Protein AF-A0A2H5QQP7-F1 (afdb_monomer)

Solvent-accessible surface area (backbone atoms only — not comparable to full-atom values): 8603 Å² total; per-residue (Å²): 128,79,71,68,49,71,68,58,55,53,52,49,54,50,51,51,57,52,50,52,67,75,59,63,70,94,82,86,82,88,90,56,104,56,74,56,78,81,79,50,66,61,47,82,42,80,42,70,48,92,86,7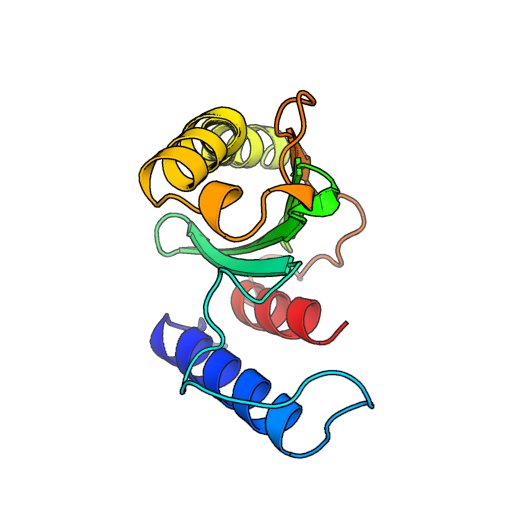6,43,41,30,28,39,36,36,32,53,83,72,35,34,33,38,37,42,43,33,77,72,47,87,74,44,50,62,55,53,49,59,72,51,49,58,50,40,55,53,48,61,52,48,39,57,73,74,42,44,47,80,80,39,54,89,55,63,68,91,67,76,45,42,72,42,76,43,84,86,46,74,66,58,68,88,90,61,56,51,32,43,59,50,43,57,56,63,74,74,114

Mean predicted aligned error: 7.83 Å

Structure (mmCIF, N/CA/C/O backbone):
data_AF-A0A2H5QQP7-F1
#
_entry.id   AF-A0A2H5QQP7-F1
#
loop_
_atom_site.group_PDB
_atom_site.id
_atom_site.type_symbol
_atom_site.label_atom_id
_atom_site.label_alt_id
_atom_site.label_comp_id
_atom_site.label_asym_id
_atom_site.label_entity_id
_atom_site.label_seq_id
_atom_site.pdbx_PDB_ins_code
_atom_site.Cartn_x
_atom_site.Cartn_y
_atom_site.Cartn_z
_atom_site.occupancy
_atom_site.B_iso_or_equiv
_atom_site.auth_seq_id
_atom_site.auth_comp_id
_atom_site.auth_asym_id
_atom_site.auth_atom_id
_atom_site.pdbx_PDB_model_num
ATOM 1 N N . MET A 1 1 ? 13.953 -9.880 -21.683 1.00 51.94 1 MET A N 1
ATOM 2 C CA . MET A 1 1 ? 13.078 -10.377 -20.599 1.00 51.94 1 MET A CA 1
ATOM 3 C C . MET A 1 1 ? 11.747 -9.639 -20.684 1.00 51.94 1 MET A C 1
ATOM 5 O O . MET A 1 1 ? 11.745 -8.511 -21.162 1.00 51.94 1 MET A O 1
ATOM 9 N N . GLY A 1 2 ? 10.632 -10.296 -20.352 1.00 70.25 2 GLY A N 1
ATOM 10 C CA . GLY A 1 2 ? 9.278 -9.737 -20.471 1.00 70.25 2 GLY A CA 1
ATOM 11 C C . GLY A 1 2 ? 8.778 -9.134 -19.157 1.00 70.25 2 GLY A C 1
ATOM 12 O O . GLY A 1 2 ? 9.207 -9.548 -18.085 1.00 70.25 2 GLY A O 1
ATOM 13 N N . TRP A 1 3 ? 7.876 -8.161 -19.251 1.00 79.81 3 TRP A N 1
ATOM 14 C CA . TRP A 1 3 ? 7.256 -7.496 -18.105 1.00 79.81 3 TRP A CA 1
ATOM 15 C C . TRP A 1 3 ? 6.171 -8.383 -17.483 1.00 79.81 3 TRP A C 1
ATOM 17 O O . TRP A 1 3 ? 5.411 -9.020 -18.213 1.00 79.81 3 TRP A O 1
ATOM 27 N N . LEU A 1 4 ? 6.056 -8.400 -16.150 1.00 82.31 4 LEU A N 1
ATOM 28 C CA . LEU A 1 4 ? 4.919 -9.058 -15.497 1.00 82.31 4 LEU A CA 1
ATOM 29 C C . LEU A 1 4 ? 3.651 -8.213 -15.676 1.00 82.31 4 LEU A C 1
ATOM 31 O O . LEU A 1 4 ? 3.594 -7.061 -15.238 1.00 82.31 4 LEU A O 1
ATOM 35 N N . SER A 1 5 ? 2.639 -8.804 -16.312 1.00 84.81 5 SER A N 1
ATOM 36 C CA . SER A 1 5 ? 1.289 -8.234 -16.413 1.00 84.81 5 SER A CA 1
ATOM 37 C C . SER A 1 5 ? 0.480 -8.433 -15.128 1.00 84.81 5 SER A C 1
ATOM 39 O O . SER A 1 5 ? 0.864 -9.208 -14.247 1.00 84.81 5 SER A O 1
ATOM 41 N N . ASP A 1 6 ? -0.677 -7.774 -15.057 1.00 83.62 6 ASP A N 1
ATOM 42 C CA . ASP A 1 6 ? -1.628 -7.888 -13.949 1.00 83.62 6 ASP A CA 1
ATOM 43 C C . ASP A 1 6 ? -1.991 -9.351 -13.643 1.00 83.62 6 ASP A C 1
ATOM 45 O O . ASP A 1 6 ? -2.010 -9.730 -12.472 1.00 83.62 6 ASP A O 1
ATOM 49 N N . ASP A 1 7 ? -2.201 -10.189 -14.664 1.00 84.62 7 ASP A N 1
ATOM 50 C CA . ASP A 1 7 ? -2.551 -11.609 -14.495 1.00 84.62 7 ASP A CA 1
ATOM 51 C C . ASP A 1 7 ? -1.470 -12.387 -13.734 1.00 84.62 7 ASP A C 1
ATOM 53 O O . ASP A 1 7 ? -1.776 -13.175 -12.839 1.00 84.62 7 ASP A O 1
ATOM 57 N N . HIS A 1 8 ? -0.194 -12.123 -14.035 1.00 86.19 8 HIS A N 1
ATOM 58 C CA . HIS A 1 8 ? 0.926 -12.774 -13.355 1.00 86.19 8 HIS A CA 1
ATOM 59 C C . HIS A 1 8 ? 0.992 -12.378 -11.876 1.00 86.19 8 HIS A C 1
ATOM 61 O O . HIS A 1 8 ? 1.229 -13.225 -11.013 1.00 86.19 8 HIS A O 1
ATOM 67 N N . ILE A 1 9 ? 0.774 -11.093 -11.576 1.00 83.56 9 ILE A N 1
ATOM 68 C CA . ILE A 1 9 ? 0.780 -10.579 -10.202 1.00 83.56 9 ILE A CA 1
ATOM 69 C C . ILE A 1 9 ? -0.392 -11.163 -9.406 1.00 83.56 9 ILE A C 1
ATOM 71 O O . ILE A 1 9 ? -0.192 -11.640 -8.287 1.00 83.56 9 ILE A O 1
ATOM 75 N N . HIS A 1 10 ? -1.598 -11.177 -9.981 1.00 82.31 10 HIS A N 1
ATOM 76 C CA . HIS A 1 10 ? -2.784 -11.738 -9.329 1.00 82.31 10 HIS A CA 1
ATOM 77 C C . HIS A 1 10 ? -2.625 -13.232 -9.044 1.00 82.31 10 HIS A C 1
ATOM 79 O O . HIS A 1 10 ? 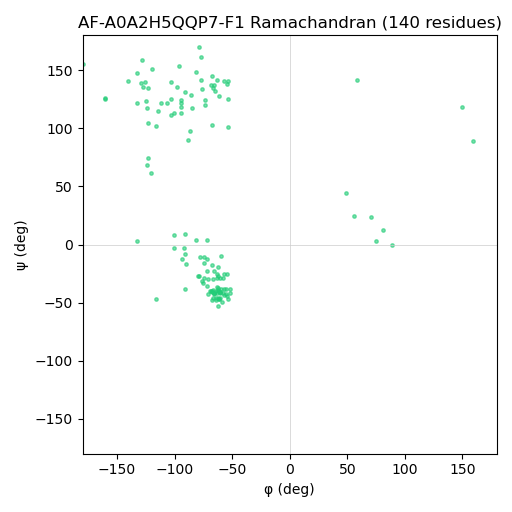-2.893 -13.675 -7.924 1.00 82.31 10 HIS A O 1
ATOM 85 N N . GLU A 1 11 ? -2.148 -13.999 -10.023 1.00 83.88 11 GLU A N 1
ATOM 86 C CA . GLU A 1 11 ? -1.964 -15.441 -9.880 1.00 83.88 11 GLU A CA 1
ATOM 87 C C . GLU A 1 11 ? -0.930 -15.778 -8.802 1.00 83.88 11 GLU A C 1
ATOM 89 O O . GLU A 1 11 ? -1.151 -16.645 -7.957 1.00 83.88 11 GLU A O 1
ATOM 94 N N . TYR A 1 12 ? 0.180 -15.043 -8.750 1.00 81.75 12 TYR A N 1
ATOM 95 C CA . TYR A 1 12 ? 1.180 -15.267 -7.715 1.00 81.75 12 TYR A CA 1
ATOM 96 C C . TYR A 1 12 ? 0.662 -14.933 -6.307 1.00 81.75 12 TYR A C 1
ATOM 98 O O . TYR A 1 12 ? 0.889 -15.697 -5.366 1.00 81.75 12 TYR A O 1
ATOM 106 N N . LEU A 1 13 ? -0.069 -13.824 -6.142 1.00 78.19 13 LEU A N 1
ATOM 107 C CA . LEU A 1 13 ? -0.673 -13.475 -4.851 1.00 78.19 13 LEU A CA 1
ATOM 108 C C . LEU A 1 13 ? -1.692 -14.529 -4.396 1.00 78.19 13 LEU A C 1
ATOM 110 O O . LEU A 1 13 ? -1.734 -14.869 -3.208 1.00 78.19 13 LEU A O 1
ATOM 114 N N . ARG A 1 14 ? -2.456 -15.102 -5.336 1.00 81.25 14 ARG A N 1
ATOM 115 C CA . ARG A 1 14 ? -3.330 -16.254 -5.077 1.00 81.25 14 ARG A CA 1
ATOM 116 C C . ARG A 1 14 ? -2.522 -17.444 -4.551 1.00 81.25 14 ARG A C 1
ATOM 118 O O . ARG A 1 14 ? -2.861 -17.981 -3.496 1.00 81.25 14 ARG A O 1
ATOM 125 N N . LEU A 1 15 ? -1.422 -17.809 -5.215 1.00 81.00 15 LEU A N 1
ATOM 126 C CA . LEU A 1 15 ? -0.558 -18.923 -4.801 1.00 81.00 15 LEU A CA 1
ATOM 127 C C . LEU A 1 15 ? 0.077 -18.709 -3.417 1.00 81.00 15 LEU A C 1
ATOM 129 O O . LEU A 1 15 ? 0.141 -19.650 -2.624 1.00 81.00 15 LEU A O 1
ATOM 133 N N . ILE A 1 16 ? 0.513 -17.489 -3.080 1.00 74.00 16 ILE A N 1
ATOM 134 C CA . ILE A 1 16 ? 1.011 -17.177 -1.728 1.00 74.00 16 ILE A CA 1
ATOM 135 C C . ILE A 1 16 ? -0.082 -17.387 -0.685 1.00 74.00 16 ILE A C 1
ATOM 137 O O . ILE A 1 16 ? 0.167 -18.032 0.338 1.00 74.00 16 ILE A O 1
ATOM 141 N N . SER A 1 17 ? -1.286 -16.875 -0.944 1.00 70.81 17 SER A N 1
ATOM 142 C CA . SER A 1 17 ? -2.424 -17.044 -0.040 1.00 70.81 17 SER A CA 1
ATOM 143 C C . SER A 1 17 ? -2.731 -18.530 0.199 1.00 70.81 17 SER A C 1
ATOM 145 O O . SER A 1 17 ? -2.920 -18.974 1.336 1.00 70.81 17 SER A O 1
ATOM 147 N N . GLU A 1 18 ? -2.679 -19.341 -0.860 1.00 73.06 18 GLU A N 1
ATOM 148 C CA . GLU A 1 18 ? -2.882 -20.789 -0.790 1.00 73.06 18 GLU A CA 1
ATOM 149 C C . GLU A 1 18 ? -1.762 -21.525 -0.050 1.00 73.06 18 GLU A C 1
ATOM 151 O O . GLU A 1 18 ? -2.041 -22.436 0.736 1.00 73.06 18 GLU A O 1
ATOM 156 N N . LYS A 1 19 ? -0.501 -21.127 -0.244 1.00 69.88 19 LYS A N 1
ATOM 157 C CA . LYS A 1 19 ? 0.646 -21.722 0.452 1.00 69.88 19 LYS A CA 1
ATOM 158 C C . LYS A 1 19 ? 0.622 -21.411 1.949 1.00 69.88 19 LYS A C 1
ATOM 160 O O . LYS A 1 19 ? 0.864 -22.306 2.759 1.00 69.88 19 LYS A O 1
ATOM 165 N N . GLN A 1 20 ? 0.259 -20.183 2.330 1.00 65.12 20 GLN A N 1
ATOM 166 C CA . GLN A 1 20 ? 0.060 -19.798 3.734 1.00 65.12 20 GLN A CA 1
ATOM 167 C C . GLN A 1 20 ? -1.054 -20.616 4.411 1.00 65.12 20 GLN A C 1
ATOM 169 O O . GLN A 1 20 ? -0.990 -20.875 5.612 1.00 65.12 20 GLN A O 1
ATOM 174 N N . ARG A 1 21 ? -2.055 -21.082 3.650 1.00 61.47 21 ARG A N 1
ATOM 175 C CA . ARG A 1 21 ? -3.090 -22.009 4.136 1.00 61.47 21 ARG A CA 1
ATOM 176 C C . ARG A 1 21 ? -2.554 -23.428 4.373 1.00 61.47 21 ARG A C 1
ATOM 178 O O . ARG A 1 21 ? -3.026 -24.090 5.294 1.00 61.47 21 ARG A O 1
ATOM 185 N N . GLN A 1 22 ? -1.621 -23.907 3.546 1.00 60.34 22 GLN A N 1
ATOM 186 C CA . GLN A 1 22 ? -1.090 -25.277 3.617 1.00 60.34 22 GLN A CA 1
ATOM 187 C C . GLN A 1 22 ? -0.106 -25.482 4.780 1.00 60.34 22 GLN A C 1
ATOM 189 O O . GLN A 1 22 ? -0.089 -26.560 5.371 1.00 60.34 22 GLN A O 1
ATOM 194 N N . TYR A 1 23 ? 0.664 -24.452 5.141 1.00 57.78 23 TYR A N 1
ATOM 195 C CA . TYR A 1 23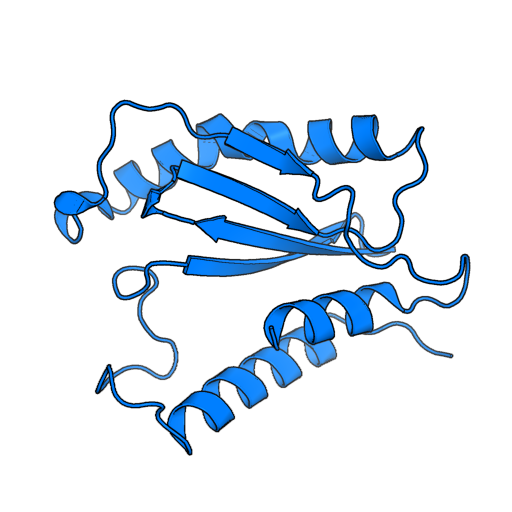 ? 1.614 -24.482 6.260 1.00 57.78 23 TYR A CA 1
ATOM 196 C C . TYR A 1 23 ? 1.295 -23.367 7.262 1.00 57.78 23 TYR A C 1
ATOM 198 O O . TYR A 1 23 ? 1.988 -22.348 7.293 1.00 57.78 23 TYR A O 1
ATOM 206 N N . PRO A 1 24 ? 0.230 -23.513 8.069 1.00 53.41 24 PRO A N 1
ATOM 207 C CA . PRO A 1 24 ? -0.103 -22.512 9.064 1.00 53.41 24 PRO A CA 1
ATOM 208 C C . PRO A 1 24 ? 0.989 -22.501 10.138 1.00 53.41 24 PRO A C 1
ATOM 210 O O . PRO A 1 24 ? 1.007 -23.359 11.020 1.00 53.41 24 PRO A O 1
ATOM 213 N N . ASN A 1 25 ? 1.884 -21.511 10.103 1.00 46.94 25 ASN A N 1
ATOM 214 C CA . ASN A 1 25 ? 2.571 -21.092 11.322 1.00 46.94 25 ASN A CA 1
ATOM 215 C C . ASN A 1 25 ? 1.470 -20.795 12.346 1.00 46.94 25 ASN A C 1
ATOM 217 O O . ASN A 1 25 ? 0.506 -20.093 12.032 1.00 46.94 25 ASN A O 1
ATOM 221 N N . ALA A 1 26 ? 1.540 -21.437 13.510 1.00 40.03 26 ALA A N 1
ATOM 222 C CA . ALA A 1 26 ? 0.458 -21.473 14.482 1.00 40.03 26 ALA A CA 1
ATOM 223 C C . ALA A 1 26 ? -0.015 -20.056 14.846 1.00 40.03 26 ALA A C 1
ATOM 225 O O . ALA A 1 26 ? 0.667 -19.380 15.602 1.00 40.03 26 ALA A O 1
ATOM 226 N N . LEU A 1 27 ? -1.144 -19.624 14.263 1.00 44.81 27 LEU A N 1
ATOM 227 C CA . LEU A 1 27 ? -2.130 -18.628 14.722 1.00 44.81 27 LEU A CA 1
ATOM 228 C C . LEU A 1 27 ? -2.941 -18.110 13.515 1.00 44.81 27 LEU A C 1
ATOM 230 O O . LEU A 1 27 ? -2.550 -17.143 12.873 1.00 44.81 27 LEU A O 1
ATOM 234 N N . LEU A 1 28 ? -4.055 -18.791 13.206 1.00 40.66 28 LEU A N 1
ATOM 235 C CA . LEU A 1 28 ? -5.368 -18.285 12.731 1.00 40.66 28 LEU A CA 1
ATOM 236 C C . LEU A 1 28 ? -6.062 -19.311 11.817 1.00 40.66 28 LEU A C 1
ATOM 238 O O . LEU A 1 28 ? -5.590 -19.620 10.722 1.00 40.66 28 LEU A O 1
ATOM 242 N N . LYS A 1 29 ? -7.241 -19.781 12.240 1.00 39.03 29 LYS A N 1
ATOM 243 C CA . LYS A 1 29 ? -8.173 -20.607 11.455 1.00 39.03 29 LYS A CA 1
ATOM 244 C C . LYS A 1 29 ? -9.283 -19.737 10.838 1.00 39.03 29 LYS A C 1
ATOM 246 O O . LYS A 1 29 ? -9.895 -18.995 11.587 1.00 39.03 29 LYS A O 1
ATOM 251 N N . ARG A 1 30 ? -9.569 -20.007 9.544 1.00 43.59 30 ARG A N 1
ATOM 252 C CA . ARG A 1 30 ? -10.876 -20.050 8.806 1.00 43.59 30 ARG A CA 1
ATOM 253 C C . ARG A 1 30 ? -11.748 -18.764 8.781 1.00 43.59 30 ARG A C 1
ATOM 255 O O . ARG A 1 30 ? -11.859 -18.116 9.798 1.00 43.59 30 ARG A O 1
ATOM 262 N N . HIS A 1 31 ? -12.452 -18.335 7.720 1.00 37.53 31 HIS A N 1
ATOM 263 C CA . HIS A 1 31 ? -12.853 -18.873 6.408 1.00 37.53 31 HIS A CA 1
ATOM 264 C C . HIS A 1 31 ? -13.238 -17.713 5.458 1.00 37.53 31 HIS A C 1
ATOM 266 O O . HIS A 1 31 ? -14.158 -16.983 5.789 1.00 37.53 31 HIS A O 1
ATOM 272 N N . THR A 1 32 ? -12.611 -17.635 4.277 1.00 36.28 32 THR A N 1
ATOM 273 C CA . THR A 1 32 ? -13.133 -17.201 2.954 1.00 36.28 32 THR A CA 1
ATOM 274 C C . THR A 1 32 ? -11.964 -17.330 1.957 1.00 36.28 32 THR A C 1
ATOM 276 O O . THR A 1 32 ? -10.807 -17.320 2.380 1.00 36.28 32 THR A O 1
ATOM 279 N N . MET A 1 33 ? -12.222 -17.496 0.650 1.00 45.06 33 MET A N 1
ATOM 280 C CA . MET A 1 33 ? -11.172 -17.581 -0.398 1.00 45.06 33 MET A CA 1
ATOM 281 C C . MET A 1 33 ? -10.275 -16.321 -0.471 1.00 45.06 33 MET A C 1
ATOM 283 O O . MET A 1 33 ? -9.216 -16.350 -1.083 1.00 45.06 33 MET A O 1
ATOM 287 N N . SER A 1 34 ? -10.650 -15.254 0.236 1.00 52.28 34 SER A N 1
ATOM 288 C CA . SER A 1 34 ? -9.778 -14.202 0.760 1.00 52.28 34 SER A CA 1
ATOM 289 C C . SER A 1 34 ? -10.081 -14.056 2.252 1.00 52.28 34 SER A C 1
ATOM 291 O O . SER A 1 34 ? -11.256 -14.007 2.607 1.00 52.28 34 SER A O 1
ATOM 293 N N . LYS A 1 35 ? -9.102 -13.940 3.159 1.00 60.78 35 LYS A N 1
ATOM 294 C CA . LYS A 1 35 ? -9.426 -13.405 4.499 1.00 60.78 35 LYS A CA 1
ATOM 295 C C . LYS A 1 35 ? -10.103 -12.045 4.306 1.00 60.78 35 LYS A C 1
ATOM 297 O O . LYS A 1 35 ? -9.683 -11.293 3.423 1.00 60.78 35 LYS A O 1
ATOM 302 N N . SER A 1 36 ? -11.156 -11.746 5.066 1.00 76.12 36 SER A N 1
ATOM 303 C CA . SER A 1 36 ? -11.722 -10.399 5.022 1.00 76.12 36 SER A CA 1
ATOM 304 C C . SER A 1 36 ? -10.612 -9.412 5.369 1.00 76.12 36 SER A C 1
ATOM 306 O O . SER A 1 36 ? -9.808 -9.679 6.264 1.00 76.12 36 SER A O 1
ATOM 308 N N . MET A 1 37 ? -10.559 -8.262 4.694 1.00 79.25 37 MET A N 1
ATOM 309 C CA . MET A 1 37 ? -9.650 -7.181 5.093 1.00 79.25 37 MET A CA 1
ATOM 310 C C . MET A 1 37 ? -9.867 -6.796 6.570 1.00 79.25 37 MET A C 1
ATOM 312 O O . MET A 1 37 ? -8.946 -6.342 7.240 1.00 79.25 37 MET A O 1
ATOM 316 N N . MET A 1 38 ? -11.072 -7.039 7.090 1.00 81.38 38 MET A N 1
ATOM 317 C CA . MET A 1 38 ? -11.431 -6.826 8.490 1.00 81.38 38 MET A CA 1
ATOM 318 C C . MET A 1 38 ? -10.681 -7.759 9.459 1.00 81.38 38 MET A C 1
ATOM 320 O O . MET A 1 38 ? -10.497 -7.407 10.620 1.00 81.38 38 MET A O 1
ATOM 324 N N . ASP A 1 39 ? -10.186 -8.908 8.995 1.00 84.06 39 ASP A N 1
ATOM 325 C CA . ASP A 1 39 ? -9.578 -9.955 9.832 1.00 84.06 39 ASP A CA 1
ATOM 326 C C . ASP A 1 39 ? -8.041 -9.936 9.810 1.00 84.06 39 ASP A C 1
ATOM 328 O O . ASP A 1 39 ? -7.388 -10.865 10.296 1.00 84.06 39 ASP A O 1
ATOM 332 N N . VAL A 1 40 ? -7.435 -8.912 9.203 1.00 83.50 40 VAL A N 1
ATOM 333 C CA . VAL A 1 40 ? -5.978 -8.792 9.074 1.00 83.50 40 VAL A CA 1
ATOM 334 C C . VAL A 1 40 ? -5.464 -7.524 9.747 1.00 83.50 40 VAL A C 1
ATOM 336 O O . VAL A 1 40 ? -6.163 -6.521 9.850 1.00 83.50 40 VAL A O 1
ATOM 339 N N . ASP A 1 41 ? -4.219 -7.567 10.219 1.00 87.69 41 ASP A N 1
ATOM 340 C CA . ASP A 1 41 ? -3.518 -6.394 10.769 1.00 87.69 41 ASP A CA 1
ATOM 341 C C . ASP A 1 41 ? -2.672 -5.667 9.712 1.00 87.69 41 ASP A C 1
ATOM 343 O O . ASP A 1 41 ? -2.215 -4.540 9.925 1.00 87.69 41 ASP A O 1
ATOM 347 N N . MET A 1 42 ? -2.469 -6.311 8.562 1.00 87.94 42 MET A N 1
ATOM 348 C CA . MET A 1 42 ? -1.658 -5.818 7.460 1.00 87.94 42 MET A CA 1
ATOM 349 C C . MET A 1 42 ? -2.314 -6.154 6.126 1.00 87.94 42 MET A C 1
ATOM 351 O O . MET A 1 42 ? -2.814 -7.263 5.943 1.00 87.94 42 MET A O 1
ATOM 355 N N . LEU A 1 43 ? -2.250 -5.214 5.185 1.00 89.44 43 LEU A N 1
ATOM 356 C CA . LEU A 1 43 ? -2.690 -5.407 3.806 1.00 89.44 43 LEU A CA 1
ATOM 357 C C . LEU A 1 43 ? -1.536 -5.103 2.844 1.00 89.44 43 LEU A C 1
ATOM 359 O O . LEU A 1 43 ? -0.838 -4.101 2.996 1.00 89.44 43 LEU A O 1
ATOM 363 N N . LEU A 1 44 ? -1.343 -5.975 1.856 1.00 88.81 44 LEU A N 1
ATOM 364 C CA . LEU A 1 44 ? -0.380 -5.809 0.770 1.00 88.81 44 LEU A CA 1
ATOM 365 C C . LEU A 1 44 ? -1.149 -5.468 -0.506 1.00 88.81 44 LEU A C 1
ATOM 367 O O . LEU A 1 44 ? -2.024 -6.224 -0.916 1.00 88.81 44 LEU A O 1
ATOM 371 N N . ILE A 1 45 ? -0.838 -4.322 -1.106 1.00 89.75 45 ILE A N 1
ATOM 372 C CA . ILE A 1 45 ? -1.513 -3.805 -2.296 1.00 89.75 45 ILE A CA 1
ATOM 373 C C . ILE A 1 45 ? -0.452 -3.588 -3.378 1.00 89.75 45 ILE A C 1
ATOM 375 O O . ILE A 1 45 ? 0.324 -2.630 -3.273 1.00 89.75 45 ILE A O 1
ATOM 379 N N . PRO A 1 46 ? -0.363 -4.455 -4.401 1.00 90.38 46 PRO A N 1
ATOM 380 C CA . PRO A 1 46 ? 0.429 -4.142 -5.580 1.00 90.38 46 PRO A CA 1
ATOM 381 C C . PRO A 1 46 ? -0.227 -2.969 -6.316 1.00 90.38 46 PRO A C 1
ATOM 383 O O . PRO A 1 46 ? -1.442 -2.933 -6.504 1.00 90.38 46 PRO A O 1
ATOM 386 N N . VAL A 1 47 ? 0.572 -1.992 -6.723 1.00 88.81 47 VAL A N 1
ATOM 387 C CA . VAL A 1 47 ? 0.105 -0.814 -7.449 1.00 88.81 47 VAL A CA 1
ATOM 388 C C . VAL A 1 47 ? 0.885 -0.721 -8.745 1.00 88.81 47 VAL A C 1
ATOM 390 O O . VAL A 1 47 ? 2.105 -0.551 -8.729 1.00 88.81 47 VAL A O 1
ATOM 393 N N . ASN A 1 48 ? 0.168 -0.816 -9.861 1.00 88.62 48 ASN A N 1
ATOM 394 C CA . ASN A 1 48 ? 0.717 -0.529 -11.174 1.00 88.62 48 ASN A CA 1
ATOM 395 C C . ASN A 1 48 ? 0.619 0.978 -11.430 1.00 88.62 48 ASN A C 1
ATOM 397 O O . ASN A 1 48 ? -0.468 1.558 -11.437 1.00 88.62 48 ASN A O 1
ATOM 401 N N . LEU A 1 49 ? 1.761 1.628 -11.598 1.00 85.88 49 LEU A N 1
ATOM 402 C CA . LEU A 1 49 ? 1.864 3.050 -11.869 1.00 85.88 49 LEU A CA 1
ATOM 403 C C . LEU A 1 49 ? 1.958 3.266 -13.375 1.00 85.88 49 LEU A C 1
ATOM 405 O O . LEU A 1 49 ? 2.948 2.912 -14.009 1.00 85.88 49 LEU A O 1
ATOM 409 N N . ASP A 1 50 ? 0.911 3.880 -13.924 1.00 84.06 50 ASP A N 1
ATOM 410 C CA . ASP A 1 50 ? 0.792 4.258 -15.336 1.00 84.06 50 ASP A CA 1
ATOM 411 C C . ASP A 1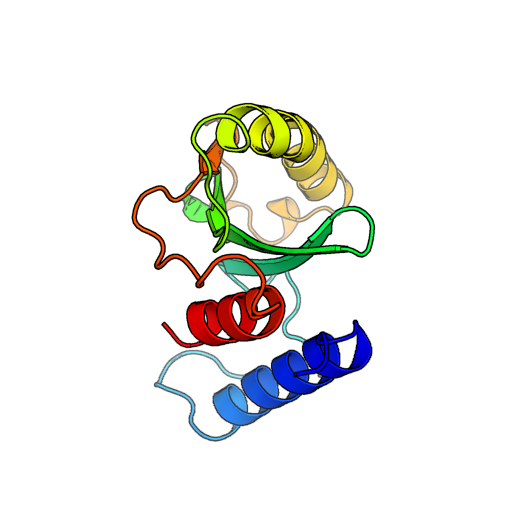 50 ? 0.980 3.073 -16.317 1.00 84.06 50 ASP A C 1
ATOM 413 O O . ASP A 1 50 ? 1.366 3.276 -17.465 1.00 84.06 50 ASP A O 1
ATOM 417 N N . GLY A 1 51 ? 0.735 1.830 -15.875 1.00 82.56 51 GLY A N 1
ATOM 418 C CA . GLY A 1 51 ? 0.917 0.617 -16.686 1.00 82.56 51 GLY A CA 1
ATOM 419 C C . GLY A 1 51 ? 2.379 0.201 -16.890 1.00 82.56 51 GLY A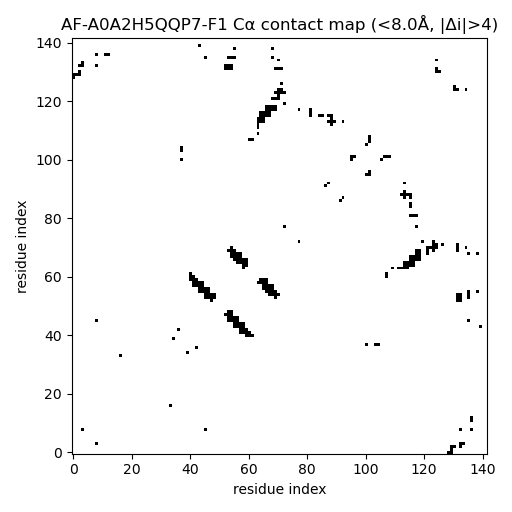 C 1
ATOM 420 O O . GLY A 1 51 ? 2.643 -0.750 -17.621 1.00 82.56 51 GLY A O 1
ATOM 421 N N . ALA A 1 52 ? 3.326 0.914 -16.276 1.00 84.69 52 ALA A N 1
ATOM 422 C CA . ALA A 1 52 ? 4.746 0.856 -16.616 1.00 84.69 52 ALA A CA 1
ATOM 423 C C . ALA A 1 52 ? 5.668 0.703 -15.403 1.00 84.69 52 ALA A C 1
ATOM 425 O O . ALA A 1 52 ? 6.885 0.739 -15.563 1.00 84.69 52 ALA A O 1
ATOM 426 N N . HIS A 1 53 ? 5.138 0.573 -14.187 1.00 87.69 53 HIS A N 1
ATOM 427 C CA . HIS A 1 53 ? 5.981 0.322 -13.021 1.00 87.69 53 HIS A CA 1
ATOM 428 C C . HIS A 1 53 ? 5.188 -0.256 -11.856 1.00 87.69 53 HIS A C 1
ATOM 430 O O . HIS A 1 53 ? 4.214 0.344 -11.406 1.00 87.69 53 HIS A O 1
ATOM 436 N N . TRP A 1 54 ? 5.627 -1.393 -11.329 1.00 90.38 54 TRP A N 1
ATOM 437 C CA . TRP A 1 54 ? 5.016 -2.002 -10.154 1.00 90.38 54 TRP A CA 1
ATOM 438 C C . TRP A 1 54 ?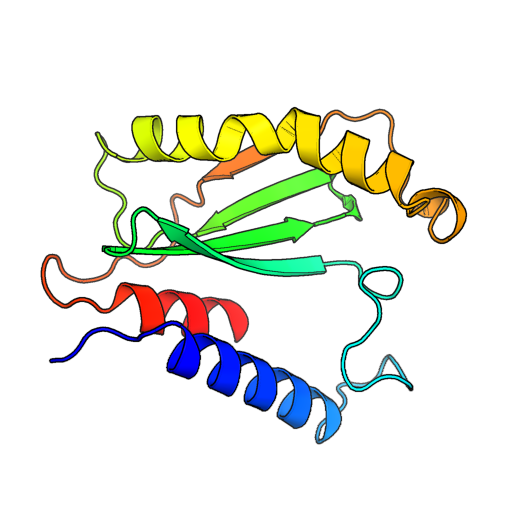 5.681 -1.519 -8.868 1.00 90.38 54 TRP A C 1
ATOM 440 O O . TRP A 1 54 ? 6.900 -1.567 -8.716 1.00 90.38 54 TRP A O 1
ATOM 450 N N . VAL A 1 55 ? 4.859 -1.107 -7.906 1.00 90.81 55 VAL A N 1
ATOM 451 C CA . VAL A 1 55 ? 5.279 -0.844 -6.526 1.00 90.81 55 VAL A CA 1
ATOM 452 C C . VAL A 1 55 ? 4.375 -1.589 -5.556 1.00 90.81 55 VAL A C 1
ATOM 454 O O . VAL A 1 55 ? 3.243 -1.935 -5.888 1.00 90.81 55 VAL A O 1
ATOM 457 N N . LEU A 1 56 ? 4.852 -1.820 -4.336 1.00 91.12 56 LEU A N 1
ATOM 458 C CA . LEU A 1 56 ? 4.053 -2.459 -3.294 1.00 91.12 56 LEU A CA 1
ATOM 459 C C . LEU A 1 56 ? 3.733 -1.458 -2.187 1.00 91.12 56 LEU A C 1
ATOM 461 O O . LEU A 1 56 ? 4.637 -0.922 -1.545 1.00 91.12 56 LEU A O 1
ATOM 465 N N . ALA A 1 57 ? 2.445 -1.244 -1.929 1.00 92.00 57 ALA A N 1
ATOM 466 C CA . ALA A 1 57 ? 1.971 -0.538 -0.750 1.00 92.00 57 ALA A CA 1
ATOM 467 C C . ALA A 1 57 ? 1.633 -1.548 0.355 1.00 92.00 57 ALA A C 1
ATOM 469 O O . ALA A 1 57 ? 0.746 -2.386 0.207 1.00 92.00 57 ALA A O 1
ATOM 470 N N . ARG A 1 58 ? 2.334 -1.456 1.484 1.00 92.25 58 ARG A N 1
ATOM 471 C CA . ARG A 1 58 ? 2.063 -2.236 2.695 1.00 92.25 58 ARG A CA 1
ATOM 472 C C . ARG A 1 58 ? 1.368 -1.355 3.720 1.00 92.25 58 ARG A C 1
ATOM 474 O O . ARG A 1 58 ? 1.982 -0.456 4.295 1.00 92.25 58 ARG A O 1
ATOM 481 N N . VAL A 1 59 ? 0.105 -1.644 3.973 1.00 93.56 59 VAL A N 1
ATOM 482 C CA . VAL A 1 59 ? -0.711 -0.999 4.999 1.00 93.56 59 VAL A CA 1
ATOM 483 C C . VAL A 1 59 ? -0.492 -1.719 6.326 1.00 93.56 59 VAL A C 1
ATOM 485 O O . VAL A 1 59 ? -0.621 -2.938 6.398 1.00 93.56 59 VAL A O 1
ATOM 488 N N . ASP A 1 60 ? -0.175 -0.968 7.373 1.00 94.06 60 ASP A N 1
ATOM 489 C CA . ASP A 1 60 ? -0.092 -1.423 8.761 1.00 94.06 60 ASP A CA 1
ATOM 490 C C . ASP A 1 60 ? -1.172 -0.673 9.554 1.00 94.06 60 ASP A C 1
ATOM 492 O O . ASP A 1 60 ? -1.010 0.513 9.866 1.00 94.06 60 ASP A O 1
ATOM 496 N N . PHE A 1 61 ? -2.295 -1.352 9.829 1.00 94.00 61 PHE A N 1
ATOM 497 C CA . PHE A 1 61 ? -3.455 -0.737 10.486 1.00 94.00 61 PHE A CA 1
ATOM 498 C C . PHE A 1 61 ? -3.153 -0.334 11.929 1.00 94.00 61 PHE A C 1
ATOM 500 O O . PHE A 1 61 ? -3.687 0.655 12.411 1.00 94.00 61 PHE A O 1
ATOM 507 N N . ARG A 1 62 ? -2.251 -1.050 12.611 1.00 93.00 62 ARG A N 1
ATOM 508 C CA . ARG A 1 62 ? -1.876 -0.742 14.000 1.00 93.00 62 ARG A CA 1
ATOM 509 C C . ARG A 1 62 ? -1.052 0.535 14.105 1.00 93.00 62 ARG A C 1
ATOM 511 O O . ARG A 1 62 ? -1.075 1.200 15.133 1.00 93.00 62 ARG A O 1
ATOM 518 N N . LYS A 1 63 ? -0.286 0.860 13.062 1.00 94.56 63 LYS A N 1
ATOM 519 C CA . LYS A 1 63 ? 0.595 2.037 13.040 1.00 94.56 63 LYS A CA 1
ATOM 520 C C . LYS A 1 63 ? 0.012 3.226 12.285 1.00 94.56 63 LYS A C 1
ATOM 522 O O . LYS A 1 63 ? 0.702 4.242 12.213 1.00 94.56 63 LYS A O 1
ATOM 527 N N . ASN A 1 64 ? -1.167 3.091 11.672 1.00 95.75 64 ASN A N 1
ATOM 528 C CA . ASN A 1 64 ? -1.712 4.050 10.706 1.00 95.75 64 ASN A CA 1
ATOM 529 C C . ASN A 1 64 ? -0.675 4.432 9.632 1.00 95.75 64 ASN A C 1
ATOM 531 O O . ASN A 1 64 ? -0.466 5.606 9.310 1.00 95.75 64 ASN A O 1
ATOM 535 N N . LYS A 1 65 ? 0.049 3.438 9.100 1.00 95.94 65 LYS A N 1
ATOM 536 C CA . LYS A 1 65 ? 1.142 3.667 8.142 1.00 95.94 65 LYS A CA 1
ATOM 537 C C . LYS A 1 65 ? 0.952 2.875 6.864 1.00 95.94 65 LYS A C 1
ATOM 539 O O . LYS A 1 65 ? 0.608 1.700 6.896 1.00 95.94 65 LYS A O 1
ATOM 544 N N . VAL A 1 66 ? 1.270 3.519 5.747 1.00 94.94 66 VAL A N 1
ATOM 545 C CA . VAL A 1 66 ? 1.413 2.880 4.440 1.00 94.94 66 VAL A CA 1
ATOM 546 C C . VAL A 1 66 ? 2.872 2.992 4.015 1.00 94.94 66 VAL A C 1
ATOM 548 O O . VAL A 1 66 ? 3.388 4.091 3.810 1.00 94.94 66 VAL A O 1
ATOM 551 N N . TRP A 1 67 ? 3.547 1.855 3.901 1.00 92.94 67 TRP A N 1
ATOM 552 C CA . TRP A 1 67 ? 4.927 1.761 3.440 1.00 92.94 67 TRP A CA 1
ATOM 553 C C . TRP A 1 67 ? 4.949 1.471 1.945 1.00 92.94 67 TRP A C 1
ATOM 555 O O . TRP A 1 67 ? 4.361 0.488 1.504 1.00 92.94 67 TRP A O 1
ATOM 565 N N . ILE A 1 68 ? 5.624 2.316 1.174 1.00 91.44 68 ILE A N 1
ATOM 566 C CA . ILE A 1 68 ? 5.767 2.162 -0.272 1.00 91.44 68 ILE A CA 1
ATOM 567 C C . ILE A 1 68 ? 7.142 1.573 -0.559 1.00 91.44 68 ILE A C 1
ATOM 569 O O . ILE A 1 68 ? 8.165 2.225 -0.332 1.00 91.44 68 ILE A O 1
ATOM 573 N N . TYR A 1 69 ? 7.154 0.344 -1.058 1.00 89.75 69 TYR A N 1
ATOM 574 C CA . TYR A 1 69 ? 8.347 -0.338 -1.536 1.00 89.75 69 TYR A CA 1
ATOM 575 C C . TYR A 1 69 ? 8.460 -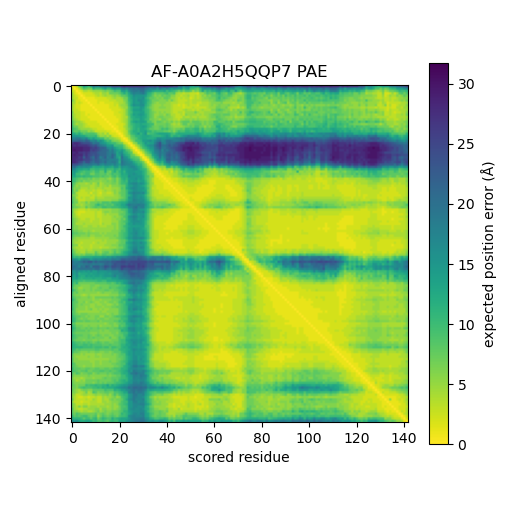0.128 -3.042 1.00 89.75 69 TYR A C 1
ATOM 577 O O . TYR A 1 69 ? 7.549 -0.471 -3.798 1.00 89.75 69 TYR A O 1
ATOM 585 N N . ASN A 1 70 ? 9.581 0.450 -3.461 1.00 88.81 70 ASN A N 1
ATOM 586 C CA . ASN A 1 70 ? 9.867 0.782 -4.847 1.00 88.81 70 ASN A CA 1
ATOM 587 C C . ASN A 1 70 ? 11.283 0.301 -5.198 1.00 88.81 70 ASN A C 1
ATOM 589 O O . ASN A 1 70 ? 12.248 0.717 -4.555 1.00 88.81 70 ASN A O 1
ATOM 593 N N . SER 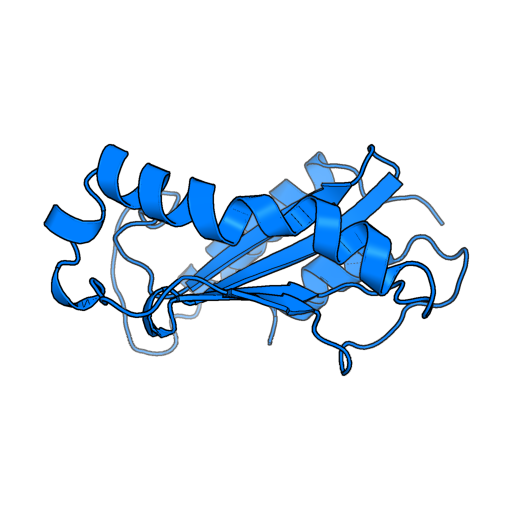A 1 71 ? 11.397 -0.554 -6.212 1.00 88.19 71 SER A N 1
ATOM 594 C CA . SER A 1 71 ? 12.673 -1.065 -6.728 1.00 88.19 71 SER A CA 1
ATOM 595 C C . SER A 1 71 ? 13.420 -0.080 -7.629 1.00 88.19 71 SER A C 1
ATOM 597 O O . SER A 1 71 ? 14.569 -0.343 -7.967 1.00 88.19 71 SER A O 1
ATOM 599 N N . LEU A 1 72 ? 12.781 1.023 -8.034 1.00 84.69 72 LEU A N 1
ATOM 600 C CA . LEU A 1 72 ? 13.339 2.084 -8.876 1.00 84.69 72 LEU A CA 1
ATOM 601 C C . LEU A 1 72 ? 13.224 3.443 -8.171 1.00 84.69 72 LEU A C 1
ATOM 603 O O . LEU A 1 72 ? 12.444 4.321 -8.550 1.00 84.69 72 LEU A O 1
ATOM 607 N N . LEU A 1 73 ? 13.982 3.615 -7.095 1.00 73.50 73 LEU A N 1
ATOM 608 C CA . LEU A 1 73 ? 14.175 4.888 -6.410 1.00 73.50 73 LEU A CA 1
ATOM 609 C C . LEU A 1 73 ? 15.359 5.627 -7.041 1.00 73.50 73 LEU A C 1
ATOM 611 O O . LEU A 1 73 ? 16.494 5.524 -6.581 1.00 73.50 73 LEU A O 1
ATOM 615 N N . THR A 1 74 ? 15.092 6.448 -8.058 1.00 64.81 74 THR A N 1
ATOM 616 C CA . THR A 1 74 ? 15.990 7.576 -8.340 1.00 64.81 74 THR A CA 1
ATOM 617 C C . THR A 1 74 ? 15.643 8.729 -7.391 1.00 64.81 74 THR A C 1
ATOM 619 O O . THR A 1 74 ? 14.489 8.903 -6.990 1.00 64.81 74 THR A O 1
ATOM 622 N N . PHE A 1 75 ? 16.628 9.541 -6.996 1.00 51.81 75 PHE A N 1
ATOM 623 C CA . PHE A 1 75 ? 16.419 10.640 -6.037 1.00 51.81 75 PHE A CA 1
ATOM 624 C C . PHE A 1 75 ? 15.355 11.655 -6.513 1.00 51.81 75 PHE A C 1
ATOM 626 O O . PHE A 1 75 ? 14.658 12.268 -5.705 1.00 51.81 75 PHE A O 1
ATOM 633 N N . HIS A 1 76 ? 15.198 11.802 -7.832 1.00 54.53 76 HIS A N 1
ATOM 634 C CA . HIS A 1 76 ? 14.178 12.647 -8.455 1.00 54.53 76 HIS A CA 1
ATOM 635 C C . HIS A 1 76 ? 12.775 12.016 -8.419 1.00 54.53 76 HIS A C 1
ATOM 637 O O . HIS A 1 76 ? 11.779 12.731 -8.276 1.00 54.53 76 HIS A O 1
ATOM 643 N N . ASP A 1 77 ? 12.691 10.688 -8.475 1.00 64.19 77 ASP A N 1
ATOM 644 C CA . ASP A 1 77 ? 11.433 9.946 -8.507 1.00 64.19 77 ASP A CA 1
ATOM 645 C C . ASP A 1 77 ? 10.767 9.798 -7.131 1.00 64.19 77 ASP A C 1
ATOM 647 O O . ASP A 1 77 ? 9.536 9.755 -7.057 1.00 64.19 77 ASP A O 1
ATOM 651 N N . ASP A 1 78 ? 11.531 9.815 -6.029 1.00 65.25 78 ASP A N 1
ATOM 652 C CA . ASP A 1 78 ? 10.982 9.722 -4.661 1.00 65.25 78 ASP A CA 1
ATOM 653 C C . ASP A 1 78 ? 9.928 10.813 -4.402 1.00 65.25 78 ASP A C 1
ATOM 655 O O . ASP A 1 78 ? 8.835 10.548 -3.900 1.00 65.25 78 ASP A O 1
ATOM 659 N N . ARG A 1 79 ? 10.188 12.054 -4.843 1.00 68.62 79 ARG A N 1
ATOM 660 C CA . ARG A 1 79 ? 9.225 13.157 -4.697 1.00 68.62 79 ARG A CA 1
ATOM 661 C C . ARG A 1 79 ? 7.976 12.945 -5.555 1.00 68.62 79 ARG A C 1
ATOM 663 O O . ARG A 1 79 ? 6.872 13.233 -5.091 1.00 68.62 79 ARG A O 1
ATOM 670 N N . ARG A 1 80 ? 8.135 12.443 -6.783 1.00 71.44 80 ARG A N 1
ATOM 671 C CA . ARG A 1 80 ? 7.031 12.224 -7.729 1.00 71.44 80 ARG A CA 1
ATOM 672 C C . ARG A 1 80 ? 6.102 11.115 -7.244 1.00 71.44 80 ARG A C 1
ATOM 674 O O . ARG A 1 80 ? 4.889 11.314 -7.192 1.00 71.44 80 ARG A O 1
ATOM 681 N N . TYR A 1 81 ? 6.659 9.983 -6.825 1.00 72.12 81 TYR A N 1
ATOM 682 C CA . TYR A 1 81 ? 5.875 8.862 -6.315 1.00 72.12 81 TYR A CA 1
ATOM 683 C C . TYR A 1 81 ? 5.241 9.176 -4.965 1.00 72.12 81 TYR A C 1
ATOM 685 O O . TYR A 1 81 ? 4.057 8.902 -4.764 1.00 72.12 81 TYR A O 1
ATOM 693 N N . LYS A 1 82 ? 5.963 9.859 -4.070 1.00 73.50 82 LYS A N 1
ATOM 694 C CA . LYS A 1 82 ? 5.398 10.308 -2.795 1.00 73.50 82 LYS A CA 1
ATOM 695 C C . LYS A 1 82 ? 4.170 11.197 -2.989 1.00 73.50 82 LYS A C 1
ATOM 697 O O . LYS A 1 82 ? 3.215 11.057 -2.232 1.00 73.50 82 LYS A O 1
ATOM 702 N N . LEU A 1 83 ? 4.157 12.070 -4.001 1.00 82.19 83 LEU A N 1
ATOM 703 C CA . LEU A 1 83 ? 2.982 12.887 -4.324 1.00 82.19 83 LEU A CA 1
ATOM 704 C C . LEU A 1 83 ? 1.802 12.050 -4.833 1.00 82.19 83 LEU A C 1
ATOM 706 O O . LEU A 1 83 ? 0.677 12.322 -4.426 1.00 82.19 83 LEU A O 1
ATOM 710 N N . LYS A 1 84 ? 2.042 11.010 -5.647 1.00 86.94 84 LYS A N 1
ATOM 711 C CA . LYS A 1 84 ? 0.978 10.101 -6.118 1.00 86.94 84 LYS A CA 1
ATOM 712 C C . LYS A 1 84 ? 0.308 9.334 -4.973 1.00 86.94 84 LYS A C 1
ATOM 714 O O . LYS A 1 84 ? -0.900 9.135 -5.003 1.00 86.94 84 LYS A O 1
ATOM 719 N N . PHE A 1 85 ? 1.071 8.943 -3.950 1.00 90.88 85 PHE A N 1
ATOM 720 C CA . PHE A 1 85 ? 0.540 8.201 -2.800 1.00 90.88 85 PHE A CA 1
ATOM 721 C C . PHE A 1 85 ? 0.056 9.083 -1.648 1.00 90.88 85 PHE A C 1
ATOM 723 O O . PHE A 1 85 ? -0.700 8.610 -0.804 1.00 90.88 85 PHE A O 1
ATOM 730 N N . LYS A 1 86 ? 0.436 10.367 -1.604 1.00 91.31 86 LYS A N 1
ATOM 731 C CA . LYS A 1 86 ? 0.042 11.296 -0.533 1.00 91.31 86 LYS A CA 1
ATOM 732 C C . LYS A 1 86 ? -1.470 11.343 -0.261 1.00 91.31 86 LYS A C 1
ATOM 734 O O . LYS A 1 86 ? -1.826 11.387 0.917 1.00 91.31 86 LYS A O 1
ATOM 739 N N . PRO A 1 87 ? -2.363 11.280 -1.273 1.00 93.69 87 PRO A N 1
ATOM 740 C CA . PRO A 1 87 ? -3.804 11.234 -1.037 1.00 93.69 87 PRO A CA 1
ATOM 741 C C . PRO A 1 87 ? -4.261 10.069 -0.147 1.00 93.69 87 PRO A C 1
ATOM 743 O O . PRO A 1 87 ? -5.277 10.204 0.533 1.00 93.69 87 PRO A O 1
ATOM 746 N N . LEU A 1 88 ? -3.511 8.960 -0.078 1.00 93.25 88 LEU A N 1
ATOM 747 C CA . LEU A 1 88 ? -3.843 7.829 0.795 1.00 93.25 88 LEU A CA 1
ATOM 748 C C . LEU A 1 88 ? -3.814 8.194 2.283 1.00 93.25 88 LEU A C 1
ATOM 750 O O . LEU A 1 88 ? -4.551 7.589 3.049 1.00 93.25 88 LEU A O 1
ATOM 754 N N . GLU A 1 89 ? -3.055 9.213 2.704 1.00 95.25 89 GLU A N 1
ATOM 755 C CA . GLU A 1 89 ? -3.081 9.684 4.101 1.00 95.25 89 GLU A CA 1
ATOM 756 C C . GLU A 1 89 ? -4.454 10.229 4.525 1.00 95.25 89 GLU A C 1
ATOM 758 O O . GLU A 1 89 ? -4.738 10.324 5.716 1.00 95.25 89 GLU A O 1
ATOM 763 N N . VAL A 1 90 ? -5.309 10.593 3.563 1.00 95.06 90 VAL A N 1
ATOM 764 C CA . VAL A 1 90 ? -6.629 11.188 3.815 1.00 95.06 90 VAL A CA 1
ATOM 765 C C . VAL A 1 90 ? -7.753 10.289 3.313 1.00 95.06 90 VAL A C 1
ATOM 767 O O . VAL A 1 90 ? -8.734 10.073 4.020 1.00 95.06 90 VAL A O 1
ATOM 770 N N . ILE A 1 91 ? -7.633 9.771 2.089 1.00 94.81 91 ILE A N 1
ATOM 771 C CA . ILE A 1 91 ? -8.692 8.983 1.448 1.00 94.81 91 ILE A CA 1
ATOM 772 C C . ILE A 1 91 ? -8.828 7.623 2.128 1.00 94.81 91 ILE A C 1
ATOM 774 O O . ILE A 1 91 ? -9.946 7.195 2.397 1.00 94.81 91 ILE A O 1
ATOM 778 N N . PHE A 1 92 ? -7.710 6.967 2.448 1.00 93.81 92 PHE A N 1
ATOM 779 C CA . PHE A 1 92 ? -7.730 5.626 3.022 1.00 93.81 92 PHE A CA 1
ATOM 780 C C . PHE A 1 92 ? -8.443 5.567 4.385 1.00 93.81 92 PHE A C 1
ATOM 782 O O . PHE A 1 92 ? -9.404 4.807 4.487 1.00 93.81 92 PHE A O 1
ATOM 789 N N . PRO A 1 93 ? -8.107 6.394 5.401 1.00 94.81 93 PRO A N 1
ATOM 790 C CA . PRO A 1 93 ? -8.858 6.394 6.660 1.00 94.81 93 PRO A CA 1
ATOM 791 C C . PRO A 1 93 ? -10.340 6.735 6.492 1.00 94.81 93 PRO A C 1
ATOM 793 O O . PRO A 1 93 ? -11.182 6.125 7.142 1.00 94.81 93 PRO A O 1
ATOM 796 N N . ARG A 1 94 ? -10.686 7.678 5.605 1.00 95.56 94 ARG A N 1
ATOM 797 C CA . ARG A 1 94 ? -12.094 8.019 5.337 1.00 95.56 94 ARG A CA 1
ATOM 798 C C . ARG A 1 94 ? -12.854 6.854 4.725 1.00 95.56 94 ARG A C 1
ATOM 800 O O . ARG A 1 94 ? -14.008 6.627 5.069 1.00 95.56 94 ARG A O 1
ATOM 807 N N . TRP A 1 95 ? -12.210 6.126 3.821 1.00 95.19 95 TRP A N 1
ATOM 808 C CA . TRP A 1 95 ? -12.784 4.927 3.239 1.00 95.19 95 TRP A CA 1
ATOM 809 C C . TRP A 1 95 ? -12.958 3.824 4.290 1.00 95.19 95 TRP A C 1
ATOM 811 O O . TRP A 1 95 ? -14.030 3.233 4.330 1.00 95.19 95 TRP A O 1
ATOM 821 N N . LEU A 1 96 ? -11.984 3.612 5.190 1.00 94.19 96 LEU A N 1
ATOM 822 C CA . LEU A 1 96 ? -12.115 2.670 6.315 1.00 94.19 96 LEU A CA 1
ATOM 823 C C . LEU A 1 96 ? -13.318 3.002 7.213 1.00 94.19 96 LEU A C 1
ATOM 825 O O . LEU A 1 96 ? -14.076 2.103 7.572 1.00 94.19 96 LEU A O 1
ATOM 829 N N . GLU A 1 97 ? -13.525 4.282 7.534 1.00 94.62 97 GLU A N 1
ATOM 830 C CA . GLU A 1 97 ? -14.715 4.747 8.263 1.00 94.62 97 GLU A CA 1
ATOM 831 C C . GLU A 1 97 ? -16.003 4.466 7.471 1.00 94.62 97 GLU A C 1
ATOM 833 O O . GLU A 1 97 ? -16.953 3.900 8.009 1.00 94.62 97 GLU A O 1
ATOM 838 N N . TYR A 1 98 ? -16.021 4.799 6.176 1.00 95.25 98 TYR A N 1
ATOM 839 C CA . TYR A 1 98 ? -17.179 4.601 5.299 1.00 95.25 98 TYR A CA 1
ATOM 840 C C . TYR A 1 98 ? -17.598 3.129 5.181 1.00 95.25 98 TYR A C 1
ATOM 842 O O . TYR A 1 98 ? -18.788 2.826 5.236 1.00 95.25 98 TYR A O 1
ATOM 850 N N . VAL A 1 99 ? -16.639 2.206 5.059 1.00 91.88 99 VAL A N 1
ATOM 851 C CA . VAL A 1 99 ? -16.922 0.760 4.993 1.00 91.88 99 VAL A CA 1
ATOM 852 C C . VAL A 1 99 ? -17.155 0.125 6.368 1.00 91.88 99 VAL A C 1
ATOM 854 O O . VAL A 1 99 ? -17.310 -1.090 6.464 1.00 91.88 99 VAL A O 1
ATOM 857 N N . GLY A 1 100 ? -17.166 0.922 7.442 1.00 93.31 100 GLY A N 1
ATOM 858 C CA . GLY A 1 100 ? -17.428 0.449 8.799 1.00 93.31 100 GLY A CA 1
ATOM 859 C C . GLY A 1 100 ? -16.306 -0.400 9.401 1.00 93.31 100 GLY A C 1
ATOM 860 O O . GLY A 1 100 ? -16.571 -1.173 10.320 1.00 93.31 100 GLY A O 1
ATOM 861 N N . PHE A 1 101 ? -15.061 -0.264 8.929 1.00 93.06 101 PHE A N 1
ATOM 862 C CA . PHE A 1 101 ? -13.914 -1.049 9.411 1.00 93.06 101 PHE A CA 1
ATOM 863 C C . PHE A 1 101 ? -13.756 -0.956 10.934 1.00 93.06 101 PHE A C 1
ATOM 865 O O . PHE A 1 101 ? -13.644 -1.971 11.620 1.00 93.06 101 PHE A O 1
ATOM 872 N N . TYR A 1 102 ? -13.832 0.257 11.485 1.00 93.75 102 TYR A N 1
ATOM 873 C CA . TYR A 1 102 ? -13.662 0.492 12.921 1.00 93.75 102 TYR A CA 1
ATOM 874 C C . TYR A 1 102 ? -14.863 0.064 13.775 1.00 93.75 102 TYR A C 1
ATOM 876 O O . TYR A 1 102 ? -14.730 -0.016 14.991 1.00 93.75 102 TYR A O 1
ATOM 884 N N . ASN A 1 103 ? -16.012 -0.261 13.170 1.00 93.69 103 ASN A N 1
ATOM 885 C CA . ASN A 1 103 ? -17.114 -0.895 13.903 1.00 93.69 103 ASN A CA 1
ATOM 886 C C . ASN A 1 103 ? -16.803 -2.369 14.196 1.00 93.69 103 ASN A C 1
ATOM 888 O O . ASN A 1 103 ? -17.281 -2.916 15.184 1.00 93.69 103 ASN A O 1
ATOM 892 N N . ILE A 1 104 ? -16.001 -3.002 13.333 1.00 92.75 104 ILE A N 1
ATOM 893 C CA . ILE A 1 104 ? -15.580 -4.402 13.459 1.00 92.75 104 ILE A CA 1
ATOM 894 C C . ILE A 1 104 ? -14.267 -4.498 14.245 1.00 92.75 104 ILE A C 1
ATOM 896 O O . ILE A 1 104 ? -14.100 -5.405 15.056 1.00 92.75 104 ILE A O 1
ATOM 900 N N . ARG A 1 105 ? -13.347 -3.553 14.017 1.00 92.69 105 ARG A N 1
ATOM 901 C CA . ARG A 1 105 ? -12.011 -3.490 14.631 1.00 92.69 105 ARG A CA 1
ATOM 902 C C . ARG A 1 105 ? -11.813 -2.189 15.429 1.00 92.69 105 ARG A C 1
ATOM 904 O O . ARG A 1 105 ? -10.955 -1.374 15.068 1.00 92.69 105 ARG A O 1
ATOM 911 N N . PRO A 1 106 ? -12.619 -1.928 16.477 1.00 94.25 106 PRO A N 1
ATOM 912 C CA . PRO A 1 106 ? -12.551 -0.677 17.233 1.00 94.25 106 PRO A CA 1
ATOM 913 C C . PRO A 1 106 ? -11.197 -0.468 17.920 1.00 94.25 106 PRO A C 1
ATOM 915 O O . PRO A 1 106 ? -10.771 0.670 18.098 1.00 94.25 106 PRO A O 1
ATOM 918 N N . GLU A 1 107 ? -10.486 -1.546 18.252 1.00 94.38 107 GLU A N 1
ATOM 919 C CA . GLU A 1 107 ? -9.163 -1.510 18.875 1.00 94.38 107 GLU A CA 1
ATOM 920 C C . GLU A 1 107 ? -8.062 -0.962 17.955 1.00 94.38 107 GLU A C 1
ATOM 922 O O . GLU A 1 107 ? -6.999 -0.577 18.435 1.00 94.38 107 GLU A O 1
ATOM 927 N N . LEU A 1 108 ? -8.306 -0.916 16.640 1.00 93.69 108 LEU A N 1
ATOM 928 C CA . LEU A 1 108 ? -7.393 -0.329 15.657 1.00 93.69 108 LEU A CA 1
ATOM 929 C C . LEU A 1 108 ? -7.685 1.151 15.380 1.00 93.69 108 LEU A C 1
ATOM 931 O O . LEU A 1 108 ? -6.972 1.785 14.600 1.00 93.69 108 LEU A O 1
ATOM 935 N N . ARG A 1 109 ? -8.735 1.724 15.979 1.00 93.12 109 ARG A N 1
ATOM 936 C CA . ARG A 1 109 ? -9.049 3.142 15.811 1.00 93.12 109 ARG A CA 1
ATOM 937 C C . ARG A 1 109 ? -8.048 3.980 16.603 1.00 93.12 109 ARG A C 1
ATOM 939 O O . ARG A 1 109 ? -7.911 3.819 17.811 1.00 93.12 109 ARG A O 1
ATOM 946 N N . SER A 1 110 ? -7.375 4.904 15.928 1.00 92.06 110 SER A N 1
ATOM 947 C CA . SER A 1 110 ? -6.419 5.823 16.551 1.00 92.06 110 SER A CA 1
ATOM 948 C C . SER A 1 110 ? -6.666 7.257 16.087 1.00 92.06 110 SER A C 1
ATOM 950 O O . SER A 1 110 ? -7.088 7.488 14.953 1.00 92.06 110 SER A O 1
ATOM 952 N N . ALA A 1 111 ? -6.402 8.213 16.979 1.00 91.62 111 ALA A N 1
ATOM 953 C CA . ALA A 1 111 ? -6.403 9.641 16.668 1.00 91.62 111 ALA A CA 1
ATOM 954 C C . ALA A 1 111 ? -5.165 10.064 15.855 1.00 91.62 111 ALA A C 1
ATOM 956 O O . ALA A 1 111 ? -5.158 11.146 15.265 1.00 91.62 111 ALA A O 1
ATOM 957 N N . ASP A 1 112 ? -4.126 9.223 15.811 1.00 94.81 112 ASP A N 1
ATOM 958 C CA . ASP A 1 112 ? -2.919 9.509 15.049 1.00 94.81 112 ASP A CA 1
ATOM 959 C C . ASP A 1 112 ? -3.226 9.557 13.547 1.00 94.81 112 ASP A C 1
ATOM 961 O O . ASP A 1 112 ? -3.845 8.635 13.001 1.00 94.81 112 ASP A O 1
ATOM 965 N N . PRO A 1 113 ? -2.760 10.594 12.833 1.00 95.06 113 PRO A N 1
ATOM 966 C CA . PRO A 1 113 ? -3.007 10.713 11.408 1.00 95.06 113 PRO A CA 1
ATOM 967 C C . PRO A 1 113 ? -2.280 9.618 10.629 1.00 95.06 113 PRO A C 1
ATOM 969 O O . PRO A 1 113 ? -1.129 9.282 10.920 1.00 95.06 113 PRO A O 1
ATOM 972 N N . TRP A 1 114 ? -2.915 9.146 9.558 1.00 96.88 114 TRP A N 1
ATOM 973 C CA . TRP A 1 114 ? -2.279 8.222 8.630 1.00 96.88 114 TRP A CA 1
ATOM 974 C C . TRP A 1 114 ? -1.071 8.857 7.937 1.00 96.88 114 TRP A C 1
ATOM 976 O O . TRP A 1 114 ? -1.082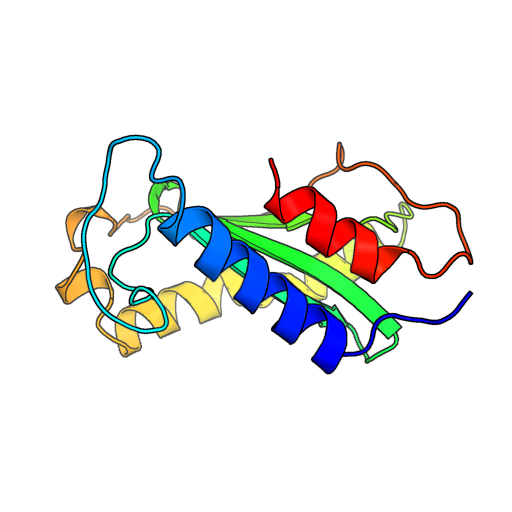 10.040 7.585 1.00 96.88 114 TRP A O 1
ATOM 986 N N . LYS A 1 115 ? -0.010 8.066 7.741 1.00 95.81 115 LYS A N 1
ATOM 987 C CA . LYS A 1 115 ? 1.231 8.505 7.083 1.00 95.81 115 LYS A CA 1
ATOM 988 C C . LYS A 1 115 ? 1.658 7.559 5.975 1.00 95.81 115 LYS A C 1
ATOM 990 O O . LYS A 1 115 ? 1.656 6.343 6.149 1.00 95.81 115 LYS A O 1
ATOM 995 N N . VAL A 1 116 ? 2.111 8.136 4.868 1.00 94.00 116 VAL A N 1
ATOM 996 C CA . VAL A 1 116 ? 2.720 7.405 3.757 1.00 94.00 116 VAL A CA 1
ATOM 997 C C . VAL A 1 116 ? 4.234 7.588 3.811 1.00 94.00 116 VAL A C 1
ATOM 999 O O . VAL A 1 116 ? 4.745 8.711 3.821 1.00 94.00 116 VAL A O 1
ATOM 1002 N N . MET A 1 117 ? 4.956 6.470 3.829 1.00 91.31 117 MET A N 1
ATOM 1003 C CA . MET A 1 117 ? 6.408 6.419 3.972 1.00 91.31 117 MET A CA 1
ATOM 1004 C C . MET A 1 117 ? 7.025 5.646 2.808 1.00 91.31 117 MET A C 1
ATOM 1006 O O . MET A 1 117 ? 6.699 4.483 2.598 1.00 91.31 117 MET A O 1
ATOM 1010 N N . ALA A 1 118 ? 7.953 6.264 2.079 1.00 89.12 118 ALA A N 1
ATOM 1011 C CA . ALA A 1 118 ? 8.782 5.544 1.116 1.00 89.12 118 ALA A CA 1
ATOM 1012 C C . ALA A 1 118 ? 9.862 4.740 1.853 1.00 89.12 118 ALA A C 1
ATOM 1014 O O . ALA A 1 118 ? 10.525 5.257 2.760 1.00 89.12 118 ALA A O 1
ATOM 1015 N N . VAL A 1 119 ? 10.045 3.478 1.470 1.00 88.69 119 VAL A N 1
ATOM 1016 C CA . VAL A 1 119 ? 11.066 2.601 2.049 1.00 88.69 119 VAL A CA 1
ATOM 1017 C C . VAL A 1 119 ? 12.377 2.801 1.297 1.00 88.69 119 VAL A C 1
ATOM 1019 O O . VAL A 1 119 ? 12.598 2.220 0.241 1.00 88.69 119 VAL A O 1
ATOM 1022 N N . LYS A 1 120 ? 13.264 3.627 1.857 1.00 84.44 120 LYS A N 1
ATOM 1023 C CA . LYS A 1 120 ? 14.557 3.966 1.233 1.00 84.44 120 LYS A CA 1
ATOM 1024 C C . LYS A 1 120 ? 15.579 2.829 1.248 1.00 84.44 120 LYS A C 1
ATOM 1026 O O . LYS A 1 120 ? 16.497 2.832 0.444 1.00 84.44 120 LYS A O 1
ATOM 1031 N N . SER A 1 121 ? 15.436 1.881 2.171 1.00 84.56 121 SER A N 1
ATOM 1032 C CA . SER A 1 121 ? 16.325 0.722 2.318 1.00 84.56 121 SER A CA 1
ATOM 1033 C C . SER A 1 121 ? 15.869 -0.496 1.507 1.00 84.56 121 SER A C 1
ATOM 1035 O O . SER A 1 121 ? 16.366 -1.596 1.725 1.00 84.56 121 SER A O 1
ATOM 1037 N N . ALA A 1 122 ? 14.871 -0.332 0.637 1.00 83.69 122 ALA A N 1
ATOM 1038 C CA . ALA A 1 122 ? 14.397 -1.393 -0.237 1.00 83.69 122 ALA A CA 1
ATOM 1039 C C . ALA A 1 122 ? 15.496 -1.772 -1.251 1.00 83.69 122 ALA A C 1
ATOM 1041 O O . ALA A 1 122 ? 16.114 -0.861 -1.813 1.00 83.69 122 ALA A O 1
ATOM 1042 N N . PRO A 1 123 ? 15.728 -3.072 -1.525 1.00 85.12 123 PRO A N 1
ATOM 1043 C CA . PRO A 1 123 ? 16.612 -3.476 -2.614 1.00 85.12 123 PRO A CA 1
ATOM 1044 C C . PRO A 1 123 ? 16.183 -2.820 -3.932 1.00 85.12 123 PRO A C 1
ATOM 1046 O O . PRO A 1 123 ? 14.991 -2.661 -4.191 1.00 85.12 123 PRO A O 1
ATOM 1049 N N . GLN A 1 124 ? 17.153 -2.399 -4.737 1.00 87.88 124 GLN A N 1
ATOM 1050 C CA . GLN A 1 124 ? 16.904 -1.731 -6.014 1.00 87.88 124 GLN A CA 1
ATOM 1051 C C . GLN A 1 124 ? 17.134 -2.719 -7.153 1.00 87.88 124 GLN A C 1
ATOM 1053 O O . GLN A 1 124 ? 18.065 -3.522 -7.089 1.00 87.88 124 GLN A O 1
ATOM 1058 N N . GLN A 1 125 ? 16.282 -2.676 -8.175 1.00 85.88 125 GLN A N 1
ATOM 1059 C CA . GLN A 1 125 ? 16.519 -3.441 -9.397 1.00 85.88 125 GLN A CA 1
ATOM 1060 C C . GLN A 1 125 ? 17.585 -2.754 -10.250 1.00 85.88 125 GLN A C 1
ATOM 1062 O O . GLN A 1 125 ? 17.818 -1.547 -10.135 1.00 85.88 125 GLN A O 1
ATOM 1067 N N . GLU A 1 126 ? 18.168 -3.506 -11.174 1.00 84.44 126 GLU A N 1
ATOM 1068 C CA . GLU A 1 126 ? 18.975 -2.911 -12.229 1.00 84.44 126 GLU A CA 1
ATOM 1069 C C . GLU A 1 126 ? 18.086 -2.104 -13.192 1.00 84.44 126 GLU A C 1
ATOM 1071 O O . GLU A 1 126 ? 16.972 -2.493 -13.566 1.00 84.44 126 GLU A O 1
ATOM 1076 N N . SER A 1 127 ? 18.564 -0.923 -13.582 1.00 80.00 127 SER A N 1
ATOM 1077 C CA . SER A 1 127 ? 17.837 -0.052 -14.504 1.00 80.00 127 SER A CA 1
ATOM 1078 C C . SER A 1 127 ? 17.646 -0.741 -15.856 1.00 80.00 127 SER A C 1
ATOM 1080 O O . SER A 1 127 ? 18.606 -1.184 -16.477 1.00 80.00 127 SER A O 1
ATOM 1082 N N . GLY A 1 128 ? 16.403 -0.782 -16.343 1.00 78.00 128 GLY A N 1
ATOM 1083 C CA . GLY A 1 128 ? 16.073 -1.325 -17.665 1.00 78.00 128 GLY A CA 1
ATOM 1084 C C . GLY A 1 128 ? 15.782 -2.829 -17.715 1.00 78.00 128 GLY A C 1
ATOM 1085 O O . GLY A 1 128 ? 15.430 -3.320 -18.784 1.00 78.00 128 GLY A O 1
ATOM 1086 N N . THR A 1 129 ? 15.855 -3.558 -16.596 1.00 82.62 129 THR A N 1
ATOM 1087 C CA . THR A 1 129 ? 15.559 -5.005 -16.584 1.00 82.62 129 THR A CA 1
ATOM 1088 C C . THR A 1 129 ? 14.067 -5.337 -16.578 1.00 82.62 129 THR A C 1
ATOM 1090 O O . THR A 1 129 ? 13.666 -6.383 -17.082 1.00 82.62 129 THR A O 1
ATOM 1093 N N . GLY A 1 130 ? 13.229 -4.437 -16.051 1.00 82.75 130 GLY A N 1
ATOM 1094 C CA . GLY A 1 130 ? 11.787 -4.670 -15.896 1.00 82.75 130 GLY A CA 1
ATOM 1095 C C . GLY A 1 130 ? 11.409 -5.508 -14.665 1.00 82.75 130 GLY A C 1
ATOM 1096 O O . GLY A 1 130 ? 10.252 -5.898 -14.532 1.00 82.75 130 GLY A O 1
ATOM 1097 N N . ASP A 1 131 ? 12.336 -5.730 -13.726 1.00 87.56 131 ASP A N 1
ATOM 1098 C CA . ASP A 1 131 ? 12.143 -6.629 -12.571 1.00 87.56 131 ASP A CA 1
ATOM 1099 C C . ASP A 1 131 ? 11.189 -6.106 -11.480 1.00 87.56 131 ASP A C 1
ATOM 1101 O O . ASP A 1 131 ? 10.995 -6.761 -10.456 1.00 87.56 131 ASP A O 1
ATOM 1105 N N . CYS A 1 132 ? 10.559 -4.944 -11.674 1.00 87.25 132 CYS A N 1
ATOM 1106 C CA . CYS A 1 132 ? 9.687 -4.304 -10.683 1.00 87.25 132 CYS A CA 1
ATOM 1107 C C . CYS A 1 132 ? 8.549 -5.220 -10.210 1.00 87.25 132 CYS A C 1
ATOM 1109 O O . CYS A 1 132 ? 8.246 -5.273 -9.018 1.00 87.25 132 CYS A O 1
ATOM 1111 N N . GLY A 1 133 ? 7.967 -6.005 -11.123 1.00 83.12 133 GLY A N 1
ATOM 1112 C CA . GLY A 1 133 ? 6.949 -6.994 -10.784 1.00 83.12 133 GLY A CA 1
ATOM 1113 C C . GLY A 1 133 ? 7.503 -8.094 -9.878 1.00 83.12 133 GLY A C 1
ATOM 1114 O O . GLY A 1 133 ? 6.917 -8.381 -8.841 1.00 83.12 133 GLY A O 1
ATOM 1115 N N . VAL A 1 134 ? 8.668 -8.661 -10.212 1.00 85.19 134 VAL A N 1
ATOM 1116 C CA . VAL A 1 134 ? 9.332 -9.701 -9.404 1.00 85.19 134 VAL A CA 1
ATOM 1117 C C . VAL A 1 134 ? 9.706 -9.161 -8.024 1.00 85.19 134 VAL A C 1
ATOM 1119 O O . VAL A 1 134 ? 9.534 -9.847 -7.018 1.00 85.19 134 VAL A O 1
ATOM 1122 N N . PHE A 1 135 ? 10.158 -7.910 -7.952 1.00 85.75 135 PHE A N 1
ATOM 1123 C CA . PHE A 1 135 ? 10.458 -7.249 -6.690 1.00 85.75 135 PHE A CA 1
ATOM 1124 C C . PHE A 1 135 ? 9.228 -7.149 -5.778 1.00 85.75 135 PHE A C 1
ATOM 1126 O O . PHE A 1 135 ? 9.319 -7.487 -4.596 1.00 85.75 135 PHE A O 1
ATOM 1133 N N . VAL A 1 136 ? 8.072 -6.740 -6.318 1.00 84.44 136 VAL A N 1
ATOM 1134 C CA . VAL A 1 136 ? 6.807 -6.708 -5.565 1.00 84.44 136 VAL A CA 1
ATOM 1135 C C . VAL A 1 136 ? 6.511 -8.074 -4.954 1.00 84.44 136 VAL A C 1
ATOM 1137 O O . VAL A 1 136 ? 6.192 -8.148 -3.768 1.00 84.44 136 VAL A O 1
ATOM 1140 N N . LEU A 1 137 ? 6.689 -9.147 -5.726 1.00 82.75 137 LEU A N 1
ATOM 1141 C CA . LEU A 1 137 ? 6.480 -10.514 -5.257 1.00 82.75 137 LEU A CA 1
ATOM 1142 C C . LEU A 1 137 ? 7.458 -10.899 -4.140 1.00 82.75 137 LEU A C 1
ATOM 1144 O O . LEU A 1 137 ? 7.035 -11.397 -3.098 1.00 82.75 137 LEU A O 1
ATOM 1148 N N . MET A 1 138 ? 8.747 -10.598 -4.300 1.00 83.06 138 MET A N 1
ATOM 1149 C CA . MET A 1 138 ? 9.773 -10.910 -3.301 1.00 83.06 138 MET A CA 1
ATOM 1150 C C . MET A 1 138 ? 9.520 -10.220 -1.958 1.00 83.06 138 MET A C 1
ATOM 1152 O O . MET A 1 138 ? 9.669 -10.850 -0.915 1.00 83.06 138 MET A O 1
ATOM 1156 N N . VAL A 1 139 ? 9.087 -8.955 -1.955 1.00 76.38 139 VAL A N 1
ATOM 1157 C CA . VAL A 1 139 ? 8.787 -8.235 -0.703 1.00 76.38 139 VAL A CA 1
ATOM 1158 C C . VAL A 1 139 ? 7.630 -8.883 0.061 1.00 76.38 139 VAL A C 1
ATOM 1160 O O . VAL A 1 139 ? 7.611 -8.824 1.285 1.00 76.38 139 VAL A O 1
ATOM 1163 N N . THR A 1 140 ? 6.691 -9.546 -0.623 1.00 71.38 140 THR A N 1
ATOM 1164 C CA . THR A 1 140 ? 5.583 -10.248 0.051 1.00 71.38 140 THR A CA 1
ATOM 1165 C C . THR A 1 140 ? 6.003 -11.528 0.784 1.00 71.38 140 THR A C 1
ATOM 1167 O O . THR A 1 140 ? 5.216 -12.063 1.565 1.00 71.38 140 THR A O 1
ATOM 1170 N N . MET A 1 141 ? 7.222 -12.027 0.547 1.00 67.44 141 MET A N 1
ATOM 1171 C CA . MET A 1 141 ? 7.739 -13.255 1.159 1.00 67.44 141 MET A CA 1
ATOM 1172 C C . MET A 1 141 ? 8.498 -13.037 2.480 1.00 67.44 141 MET A C 1
ATOM 1174 O O . MET A 1 141 ? 8.841 -14.028 3.128 1.00 67.44 141 MET A O 1
ATOM 1178 N N . TYR A 1 142 ? 8.760 -11.786 2.871 1.00 55.44 142 TYR A N 1
ATOM 1179 C CA . TYR A 1 142 ? 9.457 -11.405 4.110 1.00 55.44 142 TYR A CA 1
ATOM 1180 C C . TYR A 1 142 ? 8.485 -10.864 5.163 1.00 55.44 142 TYR A C 1
ATOM 1182 O O . TYR A 1 142 ? 8.697 -11.171 6.358 1.00 55.44 142 TYR A O 1
#

Sequence (142 aa):
MGWLSDDHIHEYLRLISEKQRQYPNALLKRHTMSKSMMDVDMLLIPVNLDGAHWVLARVDFRKNKVWIYNSLLTFHDDRRYKLKFKPLEVIFPRWLEYVGFYNIRPELRSADPWKVMAVKSAPQQESGTGDCGVFVLMVTMY

Secondary structure (DSSP, 8-state):
-PPPPHHHHHHHHHHHHHHHHHS--SS-----SS--GGG-SEEEEEEEETTTEEEEEEEETTTTEEEEE-S---HHHHHHHHHHHTTHHHHHHHHHHHTTHHHH-GGG--SSPPEEEE-TTSPPPPTTS-THHHHHHHHTT-

Organism: Citrus unshiu (NCBI:txid55188)

Nearest PDB structures (foldseek):
  2hkp-assembly1_A  TM=6.277E-01  e=1.017E-03  Saccharomyces cerevisiae
  2hl9-assembly1_A  TM=5.866E-01  e=1.083E-03  Saccharomyces cerevisiae
  5cuk-assembly1_A  TM=3.284E-01  e=9.905E-02  Pseudomonas aeruginosa PAO1
  4wd6-assembly2_B  TM=2.420E-01  e=1.774E+00  Stutzerimonas stutzeri
  3egd-assembly1_A  TM=2.899E-01  e=5.840E+00  Homo sapiens

pLDDT: mean 81.19, std 14.98, range [36.28, 96.88]

InterPro domains:
  IPR003653 Ulp1 protease family, C-terminal catalytic domain [PF02902] (20-140)
  IPR003653 Ulp1 protease family, C-terminal catalytic domain [PS50600] (1-142)
  IPR038765 Papain-like cysteine peptidase superfamily [SSF54001] (2-141)

Radius of gyration: 16.18 Å; Cα contacts (8 Å, |Δi|>4): 160; chains: 1; bounding box: 36×38×40 Å

Foldseek 3Di:
DDADDPVNLVVLVLVVVVVCVVDPPPDDDDDDSDDPPLPDQKDWDWDQDPVQATWIWIQGLQVLETEIAGQDDDVVCVVVVCVVCVCCQPVVVVVCVVVCSCVSVVVSDDPDGHDYHYDPPHHHDDPPPNCRSVSSSVVVVD